Protein AF-X1PHF3-F1 (afdb_monomer)

InterPro domains:
  IPR005644 NolW-like [PF03958] (8-69)
  IPR038591 NolW-like superfamily [G3DSA:3.30.1370.120] (1-70)
  IPR050810 Bacterial Secretion System Channel Protein [PTHR30332] (8-97)

Sequence (100 aa):
MESPDLFVKTVTLKFLDAKNLRIAIAGMVSEHGIISIDGKSNSLIVCDTKENLEKILTQIKKADRTPKQIMVEVVILDVQLDDDTEIGINWDLLSDKTYD

Nearest PDB structures (foldseek):
  4ec5-assembly3_B  TM=9.424E-01  e=1.104E-03  Pseudomonas aeruginosa PAO1
  4ec5-assembly2_A  TM=9.043E-01  e=8.471E-04  Pseudomonas aeruginosa PAO1
  5ngi-assembly1_A  TM=9.216E-01  e=1.439E-03  Pseudomonas aeruginosa
  5ngi-assembly1_B  TM=9.288E-01  e=1.643E-03  Pseudomonas aeruginosa
  5mp2-assembly1_B  TM=9.206E-01  e=8.615E-03  Pseudomonas aeruginosa

Secondary structure (DSSP, 8-state):
-PPPPEEEEEEE-SSS-HHHHHHHHGGGS-TT-EEEEETTTTEEEEEEEHHHHHHHHHHHHHHSPPPPP---------------------GGGG------

Mean predicted aligned error: 13.28 Å

pLDDT: mean 82.75, std 10.27, range [46.38, 93.81]

Organism: NCBI:txid412755

Foldseek 3Di:
DDDADKDKDKDAADADALVVLCVVCVVLADPPKDWDADNVRSMIIIIHHPVSVVVSVVVSVVVRDDDDDDDDDDDDDDDDDDPDDDDDDDCVVVDDPDDD

Structure (mmCIF, N/CA/C/O backbone):
data_AF-X1PHF3-F1
#
_entry.id   AF-X1PHF3-F1
#
loop_
_atom_site.group_PDB
_atom_site.id
_atom_site.type_symbol
_atom_site.label_atom_id
_atom_site.label_alt_id
_atom_site.label_comp_id
_atom_site.label_asym_id
_atom_site.label_entity_id
_atom_site.label_seq_id
_atom_site.pdbx_PDB_ins_code
_atom_site.Cartn_x
_atom_site.Cartn_y
_atom_site.Cartn_z
_atom_site.occupancy
_atom_site.B_iso_or_equiv
_atom_site.auth_seq_id
_atom_site.auth_comp_id
_atom_site.auth_asym_id
_atom_site.auth_atom_id
_atom_site.pdbx_PDB_model_num
ATOM 1 N N . MET A 1 1 ? -19.609 -4.653 28.810 1.00 47.28 1 MET A N 1
ATOM 2 C CA . MET A 1 1 ? -18.349 -4.400 28.086 1.00 47.28 1 MET A CA 1
ATOM 3 C C . MET A 1 1 ? -18.710 -3.385 27.024 1.00 47.28 1 MET A C 1
ATOM 5 O O . MET A 1 1 ? -19.531 -3.708 26.177 1.00 47.28 1 MET A O 1
ATOM 9 N N . GLU A 1 2 ? -18.293 -2.134 27.196 1.00 64.69 2 GLU A N 1
ATOM 10 C CA . GLU A 1 2 ? -18.634 -1.059 26.259 1.00 64.69 2 GLU A CA 1
ATOM 11 C C . GLU A 1 2 ? -17.898 -1.290 24.940 1.00 64.69 2 GLU A C 1
ATOM 13 O O . GLU A 1 2 ? -16.716 -1.637 24.936 1.00 64.69 2 GLU A O 1
ATOM 18 N N . SER A 1 3 ? -18.613 -1.148 23.826 1.00 68.19 3 SER A N 1
ATOM 19 C CA . SER A 1 3 ? -18.012 -1.172 22.498 1.00 68.19 3 SER A CA 1
ATOM 20 C C . SER A 1 3 ? -17.052 0.016 22.388 1.00 68.19 3 SER A C 1
ATOM 22 O O . SER A 1 3 ? -17.465 1.131 22.707 1.00 68.19 3 SER A O 1
ATOM 24 N N . PRO A 1 4 ? -15.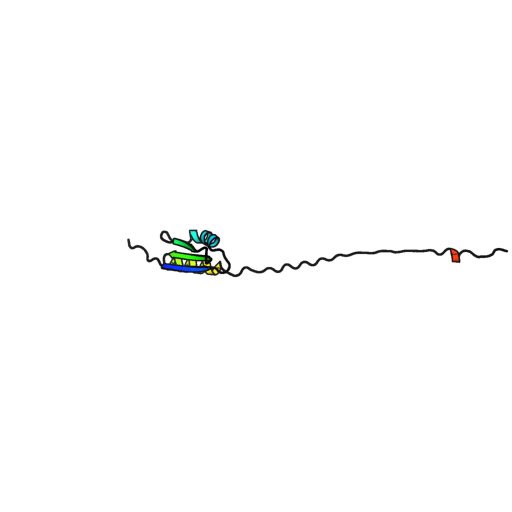796 -0.177 21.960 1.00 78.56 4 PRO A N 1
ATOM 25 C CA . PRO A 1 4 ? -14.872 0.937 21.799 1.00 78.56 4 PRO A CA 1
ATOM 26 C C . PRO A 1 4 ? -15.391 1.926 20.746 1.00 78.56 4 PRO A C 1
ATOM 28 O O . PRO A 1 4 ? -15.941 1.514 19.723 1.00 78.56 4 PRO A O 1
ATOM 31 N N . ASP A 1 5 ? -15.188 3.225 20.980 1.00 86.25 5 ASP A N 1
ATOM 32 C CA . ASP A 1 5 ? -15.562 4.268 20.022 1.00 86.25 5 ASP A CA 1
ATOM 33 C C . ASP A 1 5 ? -14.752 4.123 18.727 1.00 86.25 5 ASP A C 1
ATOM 35 O O . ASP A 1 5 ? -13.519 4.253 18.708 1.00 86.25 5 ASP A O 1
ATOM 39 N N . LEU A 1 6 ? -15.463 3.866 17.630 1.00 90.06 6 LEU A N 1
ATOM 40 C CA . LEU A 1 6 ? -14.889 3.737 16.297 1.00 90.06 6 LEU A CA 1
ATOM 41 C C . LEU A 1 6 ? -15.015 5.051 15.531 1.00 90.06 6 LEU A C 1
ATOM 43 O O . LEU A 1 6 ? -16.071 5.681 15.479 1.00 90.06 6 LEU A O 1
ATOM 47 N N . PHE A 1 7 ? -13.926 5.435 14.881 1.00 91.12 7 PHE A N 1
ATOM 48 C CA . PHE A 1 7 ? -13.822 6.633 14.069 1.00 91.12 7 PHE A CA 1
ATOM 49 C C . PHE A 1 7 ? -13.547 6.244 12.624 1.00 91.12 7 PHE A C 1
ATOM 51 O O . PHE A 1 7 ? -12.695 5.402 12.337 1.00 91.12 7 PHE A O 1
ATOM 58 N N . VAL A 1 8 ? -14.247 6.9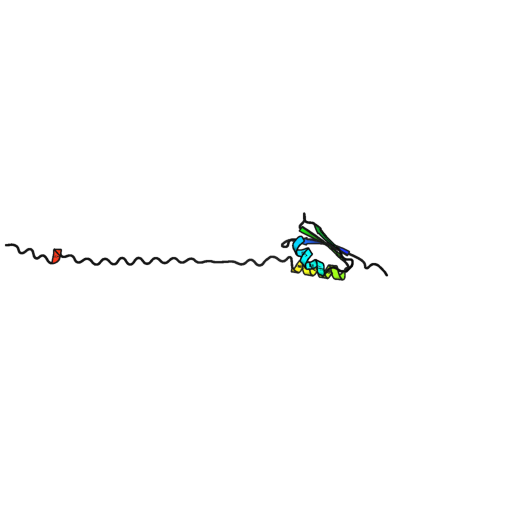02 11.703 1.00 92.75 8 VAL A N 1
ATOM 59 C CA . VAL A 1 8 ? -14.089 6.687 10.264 1.00 92.75 8 VAL A CA 1
ATOM 60 C C . VAL A 1 8 ? -13.287 7.826 9.655 1.00 92.75 8 VAL A C 1
ATOM 62 O O . VAL A 1 8 ? -13.544 9.001 9.925 1.00 92.75 8 VAL A O 1
ATOM 65 N N . LYS A 1 9 ? -12.339 7.490 8.780 1.00 92.62 9 LYS A N 1
ATOM 66 C CA . LYS A 1 9 ? -11.624 8.471 7.967 1.00 92.62 9 LYS A CA 1
ATOM 67 C C . LYS A 1 9 ? -11.346 7.951 6.568 1.00 92.62 9 LYS A C 1
ATOM 69 O O . LYS A 1 9 ? -10.873 6.832 6.385 1.00 92.62 9 LYS A O 1
ATOM 74 N N . THR A 1 10 ? -11.595 8.817 5.594 1.00 91.94 10 THR A N 1
ATOM 75 C CA . THR A 1 10 ? -11.291 8.570 4.186 1.00 91.94 10 THR A CA 1
ATOM 76 C C . THR A 1 10 ? -9.970 9.233 3.818 1.00 91.94 10 THR A C 1
ATOM 78 O O . THR A 1 10 ? -9.732 10.395 4.157 1.00 91.94 10 THR A O 1
ATOM 81 N N . VAL A 1 11 ? -9.110 8.497 3.119 1.00 91.19 11 VAL A N 1
ATOM 82 C CA . VAL A 1 11 ? -7.825 8.972 2.606 1.00 91.19 11 VAL A CA 1
ATOM 83 C C . VAL A 1 11 ? -7.730 8.657 1.128 1.00 91.19 11 VAL A C 1
ATOM 85 O O . VAL A 1 11 ? -7.802 7.498 0.737 1.00 91.19 11 VAL A O 1
ATOM 88 N N . THR A 1 12 ? -7.512 9.684 0.320 1.00 91.69 12 THR A N 1
ATOM 89 C CA . THR A 1 12 ? -7.242 9.540 -1.112 1.00 91.69 12 THR A CA 1
ATOM 90 C C . THR A 1 12 ? -5.743 9.407 -1.346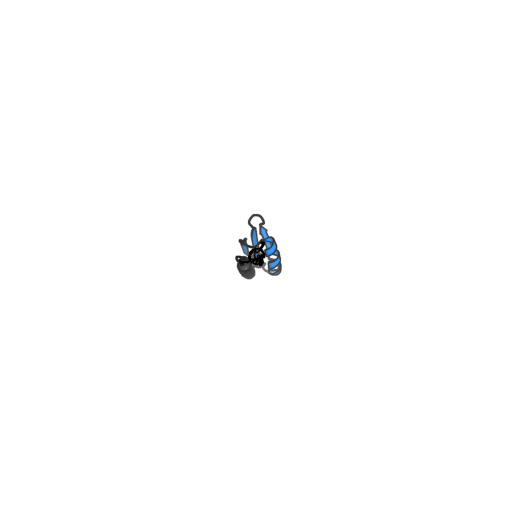 1.00 91.69 12 THR A C 1
ATOM 92 O O . THR A 1 12 ? -4.971 10.224 -0.836 1.00 91.69 12 THR A O 1
ATOM 95 N N . LEU A 1 13 ? -5.339 8.387 -2.103 1.00 89.44 13 LEU A N 1
ATOM 96 C CA . LEU A 1 13 ? -3.940 8.119 -2.434 1.00 89.44 13 LEU A CA 1
ATOM 97 C C . LEU A 1 13 ? -3.554 8.800 -3.746 1.00 89.44 13 LEU A C 1
ATOM 99 O O . LEU A 1 13 ? -4.350 8.854 -4.686 1.00 89.44 13 LEU A O 1
ATOM 103 N N . LYS A 1 14 ? -2.324 9.312 -3.815 1.00 86.38 14 LYS A N 1
ATOM 104 C CA . LYS A 1 14 ? -1.815 10.053 -4.979 1.00 86.38 14 LYS A CA 1
ATOM 105 C C . LYS A 1 14 ? -0.880 9.231 -5.857 1.00 86.38 14 LYS A C 1
ATOM 107 O O . LYS A 1 14 ? -0.895 9.409 -7.070 1.00 86.38 14 LYS A O 1
ATOM 112 N N . PHE A 1 15 ? -0.059 8.376 -5.255 1.00 84.75 15 PHE A N 1
ATOM 113 C CA . PHE A 1 15 ? 1.005 7.641 -5.940 1.00 84.75 15 PHE A CA 1
ATOM 114 C C . PHE A 1 15 ? 0.812 6.124 -5.869 1.00 84.75 15 PHE A C 1
ATOM 116 O O . PHE A 1 15 ? 1.191 5.423 -6.804 1.00 84.75 15 PHE A O 1
ATOM 123 N N . LEU A 1 16 ? 0.231 5.612 -4.780 1.00 86.44 16 LEU A N 1
ATOM 124 C CA . LEU A 1 16 ? -0.011 4.180 -4.585 1.00 86.44 16 LEU A CA 1
ATOM 125 C C . LEU A 1 16 ? -1.445 3.754 -4.928 1.00 86.44 16 LEU A C 1
ATOM 127 O O . LEU A 1 16 ? -2.389 4.530 -4.800 1.00 86.44 16 LEU A O 1
ATOM 131 N N . ASP A 1 17 ? -1.611 2.482 -5.302 1.00 89.38 17 ASP A N 1
ATOM 132 C CA . ASP A 1 17 ? -2.919 1.842 -5.497 1.00 89.38 17 ASP A CA 1
ATOM 133 C C . ASP A 1 17 ? -3.513 1.396 -4.148 1.00 89.38 17 ASP A C 1
ATOM 135 O O . ASP A 1 17 ? -2.877 0.670 -3.371 1.00 89.38 17 ASP A O 1
ATOM 139 N N . ALA A 1 18 ? -4.758 1.796 -3.886 1.00 89.56 18 ALA A N 1
ATOM 140 C CA . ALA A 1 18 ? -5.505 1.462 -2.679 1.00 89.56 18 ALA A CA 1
ATOM 141 C C . ALA A 1 18 ? -5.665 -0.049 -2.448 1.00 89.56 18 ALA A C 1
ATOM 143 O O . ALA A 1 18 ? -5.670 -0.494 -1.299 1.00 89.56 18 ALA A O 1
ATOM 144 N N . LYS A 1 19 ? -5.747 -0.862 -3.507 1.00 89.19 19 LYS A N 1
ATOM 145 C CA . LYS A 1 19 ? -5.830 -2.329 -3.422 1.00 89.19 19 LYS A CA 1
ATOM 146 C C . LYS A 1 19 ? -4.564 -2.925 -2.828 1.00 89.19 19 LYS A C 1
ATOM 148 O O . LYS A 1 19 ? -4.647 -3.710 -1.885 1.00 89.19 19 LYS A O 1
ATOM 153 N N . ASN A 1 20 ? -3.408 -2.513 -3.342 1.00 88.19 20 ASN A N 1
ATOM 154 C CA . ASN A 1 20 ? -2.114 -2.992 -2.863 1.00 88.19 20 ASN A CA 1
ATOM 155 C C . ASN A 1 20 ? -1.845 -2.495 -1.443 1.00 88.19 20 ASN A C 1
ATOM 157 O O . ASN A 1 20 ? -1.393 -3.258 -0.588 1.00 88.19 20 ASN A O 1
ATOM 161 N N . LEU A 1 21 ? -2.188 -1.236 -1.161 1.00 87.62 21 LEU A N 1
ATOM 162 C CA . LEU A 1 21 ? -1.972 -0.665 0.159 1.00 87.62 21 LEU A CA 1
ATOM 163 C C . LEU A 1 21 ? -2.866 -1.315 1.222 1.00 87.62 21 LEU A C 1
ATOM 165 O O . LEU A 1 21 ? -2.374 -1.566 2.319 1.00 87.62 21 LEU A O 1
ATOM 169 N N . ARG A 1 22 ? -4.123 -1.678 0.899 1.00 89.31 22 ARG A N 1
ATOM 170 C CA . ARG A 1 22 ? -5.006 -2.431 1.813 1.00 89.31 22 ARG A CA 1
ATOM 171 C C . ARG A 1 22 ? -4.344 -3.712 2.302 1.00 89.31 22 ARG A C 1
ATOM 173 O O . ARG A 1 22 ? -4.435 -4.016 3.482 1.00 89.31 22 ARG A O 1
ATOM 180 N N . ILE A 1 23 ? -3.696 -4.461 1.411 1.00 89.00 23 ILE A N 1
ATOM 181 C CA . ILE A 1 23 ? -3.042 -5.730 1.761 1.00 89.00 23 ILE A CA 1
ATOM 182 C C . ILE A 1 23 ? -1.924 -5.483 2.781 1.00 89.00 23 ILE A C 1
ATOM 184 O O . ILE A 1 23 ? -1.836 -6.201 3.772 1.00 89.00 23 ILE A O 1
ATOM 188 N N . ALA A 1 24 ? -1.126 -4.431 2.581 1.00 86.69 24 ALA A N 1
ATOM 189 C CA . ALA A 1 24 ? -0.026 -4.086 3.478 1.00 86.69 24 ALA A CA 1
ATOM 190 C C . ALA A 1 24 ? -0.496 -3.647 4.878 1.00 86.69 24 ALA A C 1
ATOM 192 O O . ALA A 1 24 ? 0.162 -3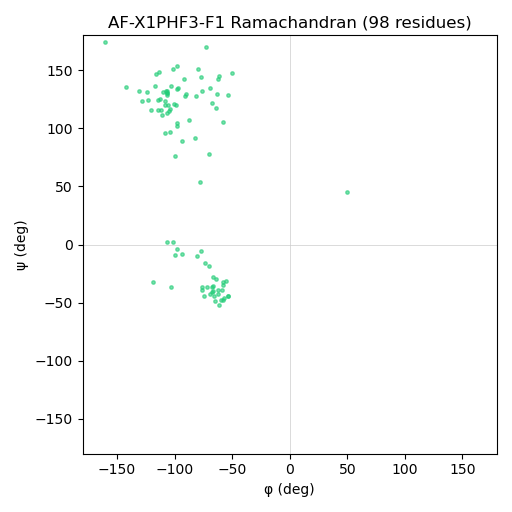.956 5.868 1.00 86.69 24 ALA A O 1
ATOM 193 N N . ILE A 1 25 ? -1.629 -2.942 4.973 1.00 87.19 25 ILE A N 1
ATOM 194 C CA . ILE A 1 25 ? -2.151 -2.413 6.247 1.00 87.19 25 ILE A CA 1
ATOM 195 C C . ILE A 1 25 ? -3.232 -3.293 6.887 1.00 87.19 25 ILE A C 1
ATOM 197 O O . ILE A 1 25 ? -3.667 -2.994 7.994 1.00 87.19 25 ILE A O 1
ATOM 201 N N . ALA A 1 26 ? -3.664 -4.378 6.236 1.00 86.81 26 ALA A N 1
ATOM 202 C CA . ALA A 1 26 ? -4.711 -5.264 6.752 1.00 86.81 26 ALA A CA 1
ATOM 203 C C . ALA A 1 26 ? -4.362 -5.856 8.127 1.00 86.81 26 ALA A C 1
ATOM 205 O O . ALA A 1 26 ? -5.239 -5.998 8.970 1.00 86.81 26 ALA A O 1
ATOM 206 N N . GLY A 1 27 ? -3.079 -6.142 8.375 1.00 86.81 27 GLY A N 1
ATOM 207 C CA . GLY A 1 27 ? -2.600 -6.642 9.669 1.00 86.81 27 GLY A CA 1
ATOM 208 C C . GLY A 1 27 ? -2.471 -5.576 10.762 1.00 86.81 27 GLY A C 1
ATOM 209 O O . GLY A 1 27 ? -2.149 -5.910 11.895 1.00 86.81 27 GLY A O 1
ATOM 210 N N . MET A 1 28 ? -2.682 -4.298 10.434 1.00 85.38 28 MET A N 1
ATOM 211 C CA . MET A 1 28 ? -2.608 -3.193 11.393 1.00 85.38 28 MET A CA 1
ATOM 212 C C . MET A 1 28 ? -3.968 -2.834 11.993 1.00 85.38 28 MET A C 1
ATOM 214 O O . MET A 1 28 ? -4.011 -1.997 12.882 1.00 85.38 28 MET A O 1
ATOM 218 N N . VAL A 1 29 ? -5.064 -3.406 11.496 1.00 89.06 29 VAL A N 1
ATOM 219 C CA . VAL A 1 29 ? -6.440 -3.100 11.917 1.00 89.06 29 VAL A CA 1
ATOM 220 C C . VAL A 1 29 ? -6.751 -3.774 13.253 1.00 89.06 29 VAL A C 1
ATOM 222 O O . VAL A 1 29 ? -6.276 -4.880 13.507 1.00 89.06 29 VAL A O 1
ATOM 225 N N . SER A 1 30 ? -7.530 -3.118 14.114 1.00 87.56 30 SER A N 1
ATOM 226 C CA . SER A 1 30 ? -7.991 -3.723 15.369 1.00 87.56 30 SER A CA 1
ATOM 227 C C . SER A 1 30 ? -9.064 -4.791 15.129 1.00 87.56 30 SER A C 1
ATOM 229 O O . SER A 1 30 ? -9.611 -4.912 14.036 1.00 87.56 30 SER A O 1
ATOM 231 N N . GLU A 1 31 ? -9.413 -5.553 16.166 1.00 85.94 31 GLU A N 1
ATOM 232 C CA . GLU A 1 31 ? -10.414 -6.631 16.089 1.00 85.94 31 GLU A CA 1
ATOM 233 C C . GLU A 1 31 ? -11.780 -6.170 15.545 1.00 85.94 31 GLU A C 1
ATOM 235 O O . GLU A 1 31 ? -12.471 -6.927 14.865 1.00 85.94 31 GLU A O 1
ATOM 240 N N . HIS A 1 32 ? -12.155 -4.914 15.799 1.00 85.44 32 HIS A N 1
ATOM 241 C CA . HIS A 1 32 ? -13.421 -4.326 15.347 1.00 85.44 32 HIS A CA 1
ATOM 242 C C . HIS A 1 32 ? -13.256 -3.329 14.193 1.00 85.44 32 HIS A C 1
ATOM 244 O O . HIS A 1 32 ? -14.232 -2.706 13.770 1.00 85.44 32 HIS A O 1
ATOM 250 N N . GLY A 1 33 ? -12.032 -3.142 13.698 1.00 87.12 33 GLY A N 1
ATOM 251 C CA . GLY A 1 33 ? -11.756 -2.199 12.630 1.00 87.12 33 GLY A CA 1
ATOM 252 C C . GLY A 1 33 ? -12.126 -2.751 11.252 1.00 87.12 33 GLY A C 1
ATOM 253 O O . GLY A 1 33 ? -12.083 -3.952 10.990 1.00 87.12 33 GLY A O 1
ATOM 254 N N . ILE A 1 34 ? -12.488 -1.854 10.338 1.00 90.69 34 ILE A N 1
ATOM 255 C CA . ILE A 1 34 ? -12.880 -2.190 8.967 1.00 90.69 34 ILE A CA 1
ATOM 256 C C . ILE A 1 34 ? -12.114 -1.288 8.004 1.00 90.69 34 ILE A C 1
ATOM 258 O O . ILE A 1 34 ? -12.101 -0.067 8.159 1.00 90.69 34 ILE A O 1
ATOM 262 N N . ILE A 1 35 ? -11.516 -1.883 6.968 1.00 92.12 35 ILE A N 1
ATOM 263 C CA . ILE A 1 35 ? -10.939 -1.143 5.841 1.00 92.12 35 ILE A CA 1
ATOM 264 C C . ILE A 1 35 ? -11.718 -1.457 4.570 1.00 92.12 35 ILE A C 1
ATOM 266 O O . ILE A 1 35 ? -11.789 -2.606 4.135 1.00 92.12 35 ILE A O 1
ATOM 270 N N . SER A 1 36 ? -12.214 -0.404 3.930 1.00 91.88 36 SER A N 1
ATOM 271 C CA . SER A 1 36 ? -12.864 -0.456 2.625 1.00 91.88 36 SER A CA 1
ATOM 272 C C . SER A 1 36 ? -12.063 0.334 1.596 1.00 91.88 36 SER A C 1
ATOM 274 O O . SER A 1 36 ? -11.437 1.344 1.913 1.00 91.88 36 SER A O 1
ATOM 276 N N . ILE A 1 37 ? -12.083 -0.125 0.347 1.00 93.81 37 ILE A N 1
ATOM 277 C CA . ILE A 1 37 ? -11.457 0.573 -0.779 1.00 93.81 37 ILE A CA 1
ATOM 278 C C . ILE A 1 37 ? -12.559 1.163 -1.649 1.00 93.81 37 ILE A C 1
ATOM 280 O O . ILE A 1 37 ? -13.471 0.443 -2.053 1.00 93.81 37 ILE A O 1
ATOM 284 N N . ASP A 1 38 ? -12.420 2.433 -2.008 1.00 91.69 38 ASP A N 1
ATOM 285 C CA . ASP A 1 38 ? -13.124 3.006 -3.146 1.00 91.69 38 ASP A CA 1
ATOM 286 C C . ASP A 1 38 ? -12.200 3.021 -4.370 1.00 91.69 38 ASP A C 1
ATOM 288 O O . ASP A 1 38 ? -11.313 3.866 -4.514 1.00 91.69 38 ASP A O 1
ATOM 292 N N . GLY A 1 39 ? -12.414 2.056 -5.265 1.00 86.44 39 GLY A N 1
ATOM 293 C CA . GLY A 1 39 ? -11.610 1.890 -6.474 1.00 86.44 39 GLY A CA 1
ATOM 294 C C . GLY A 1 39 ? -11.826 2.983 -7.522 1.00 86.44 39 GLY A C 1
ATOM 295 O O . GLY A 1 39 ? -10.975 3.138 -8.391 1.00 86.44 39 GLY A O 1
ATOM 296 N N . LYS A 1 40 ? -12.927 3.749 -7.457 1.00 88.88 40 LYS A N 1
ATOM 297 C CA . LYS A 1 40 ? -13.173 4.847 -8.408 1.00 88.88 40 LYS A CA 1
ATOM 298 C C . LYS A 1 40 ? -12.319 6.069 -8.094 1.00 88.88 40 LYS A C 1
ATOM 300 O O . LYS A 1 40 ? -11.832 6.717 -9.012 1.00 88.88 40 LYS A O 1
ATOM 305 N N . SER A 1 41 ? -12.145 6.375 -6.810 1.00 88.19 41 SER A N 1
ATOM 306 C CA . SER A 1 41 ? -11.370 7.534 -6.354 1.00 88.19 41 SER A CA 1
ATOM 307 C C . SER A 1 41 ? -9.959 7.186 -5.870 1.00 88.19 41 SER A C 1
ATOM 309 O O . SER A 1 41 ? -9.256 8.078 -5.407 1.00 88.19 41 SER A O 1
ATOM 311 N N . ASN A 1 42 ? -9.546 5.914 -5.949 1.00 90.94 42 ASN A N 1
ATOM 312 C CA . ASN A 1 42 ? -8.301 5.413 -5.357 1.00 90.94 42 ASN A CA 1
ATOM 313 C C . ASN A 1 42 ? -8.157 5.823 -3.876 1.00 90.94 42 ASN A C 1
ATOM 315 O O . ASN A 1 42 ? -7.115 6.307 -3.426 1.00 90.94 42 ASN A O 1
ATOM 319 N N . SER A 1 43 ? -9.247 5.667 -3.121 1.00 91.38 43 SER A N 1
ATOM 320 C CA . SER A 1 43 ? -9.313 6.057 -1.712 1.00 91.38 43 SER A CA 1
ATOM 321 C C . SER A 1 43 ? -9.473 4.848 -0.795 1.00 91.38 43 SER A C 1
ATOM 323 O O . SER A 1 43 ? -10.111 3.853 -1.140 1.00 91.38 43 SER A O 1
ATOM 325 N N . LEU A 1 44 ? -8.921 4.956 0.409 1.00 92.38 44 LEU A N 1
ATOM 326 C CA . LEU A 1 44 ? -9.108 4.021 1.511 1.00 92.38 44 LEU A CA 1
ATOM 327 C C . LEU A 1 44 ? -10.013 4.650 2.564 1.00 92.38 44 LEU A C 1
ATOM 329 O O . LEU A 1 44 ? -9.777 5.771 3.011 1.00 92.38 44 LEU A O 1
ATOM 333 N N . ILE A 1 45 ? -11.031 3.910 2.977 1.00 92.88 45 ILE A N 1
ATOM 334 C CA . ILE A 1 45 ? -11.914 4.249 4.088 1.00 92.88 45 ILE A CA 1
ATOM 335 C C . ILE A 1 45 ? -11.515 3.340 5.244 1.00 92.88 45 ILE A C 1
ATOM 337 O O . ILE A 1 45 ? -11.643 2.122 5.143 1.00 92.88 45 ILE A O 1
ATOM 341 N N . VAL A 1 46 ? -11.009 3.928 6.324 1.00 93.00 46 VAL A N 1
ATOM 342 C CA . VAL A 1 46 ? -10.559 3.204 7.517 1.00 93.00 46 VAL A CA 1
ATOM 343 C C . VAL A 1 46 ? -11.496 3.545 8.666 1.00 93.00 46 VAL A C 1
ATOM 345 O O . VAL A 1 46 ? -11.700 4.720 8.965 1.00 93.00 46 VAL A O 1
ATOM 348 N N . CYS A 1 47 ? -12.066 2.518 9.286 1.00 93.06 47 CYS A N 1
ATOM 349 C CA . CYS A 1 47 ? -12.870 2.597 10.495 1.00 93.06 47 CYS A CA 1
ATOM 350 C C . CYS A 1 47 ? -12.123 1.867 11.607 1.00 93.06 47 CYS A C 1
ATOM 352 O O . CYS A 1 47 ? -11.895 0.668 11.486 1.00 93.06 47 CYS A O 1
ATOM 354 N N . ASP A 1 48 ? -11.703 2.572 12.652 1.00 92.88 48 ASP A N 1
ATOM 355 C CA . ASP A 1 48 ? -11.011 1.962 13.788 1.00 92.88 48 ASP A CA 1
ATOM 356 C C . ASP A 1 48 ? -11.070 2.884 15.017 1.00 92.88 48 ASP A C 1
ATOM 358 O O . ASP A 1 48 ? -11.505 4.033 14.943 1.00 92.88 48 ASP A O 1
ATOM 362 N N . THR A 1 49 ? -10.587 2.397 16.152 1.00 92.88 49 THR A N 1
ATOM 363 C CA . THR A 1 49 ? -10.251 3.196 17.329 1.00 92.88 49 THR A CA 1
ATOM 364 C C . THR A 1 49 ? -9.360 4.384 16.962 1.00 92.88 49 THR A C 1
ATOM 366 O O . THR A 1 49 ? -8.514 4.311 16.066 1.00 92.88 49 THR A O 1
ATOM 369 N N . LYS A 1 50 ? -9.514 5.496 17.687 1.00 91.31 50 LYS A N 1
ATOM 370 C CA . LYS A 1 50 ? -8.795 6.748 17.403 1.00 91.31 50 LYS A CA 1
ATOM 371 C C . LYS A 1 50 ? -7.274 6.568 17.326 1.00 91.31 50 LYS A C 1
ATOM 373 O O . LYS A 1 50 ? -6.639 7.080 16.407 1.00 91.31 50 LYS A O 1
ATOM 378 N N . GLU A 1 51 ? -6.700 5.821 18.267 1.00 90.56 51 GLU A N 1
ATOM 379 C CA . GLU A 1 51 ? -5.255 5.590 18.333 1.00 90.56 51 GLU A CA 1
ATOM 380 C C . GLU A 1 51 ? -4.752 4.785 17.126 1.00 90.56 51 GLU A C 1
ATOM 382 O O . GLU A 1 51 ? -3.741 5.135 16.509 1.00 90.56 51 GLU A O 1
ATOM 387 N N . ASN A 1 52 ? -5.473 3.725 16.751 1.00 91.69 52 ASN A N 1
ATOM 388 C CA . ASN A 1 52 ? -5.072 2.892 15.627 1.00 91.69 52 ASN A CA 1
ATOM 389 C C . ASN A 1 52 ? -5.279 3.603 14.287 1.00 91.69 52 ASN A C 1
ATOM 391 O O . ASN A 1 52 ? -4.438 3.524 13.391 1.00 91.69 52 ASN A O 1
ATOM 395 N N . LEU A 1 53 ? -6.349 4.389 14.181 1.00 92.38 53 LEU A N 1
ATOM 396 C CA . LEU A 1 53 ? -6.608 5.235 13.029 1.00 92.38 53 LEU A CA 1
ATOM 397 C C . LEU A 1 53 ? -5.449 6.217 12.792 1.00 92.38 53 LEU A C 1
ATOM 399 O O . LEU A 1 53 ? -4.938 6.307 11.679 1.00 92.38 53 LEU A O 1
ATOM 403 N N . GLU A 1 54 ? -4.967 6.916 13.823 1.00 92.19 54 GLU A N 1
ATOM 404 C CA . GLU A 1 54 ? -3.821 7.833 13.697 1.00 92.19 54 GLU A CA 1
ATOM 405 C C . GLU A 1 54 ? -2.526 7.118 13.276 1.00 92.19 54 GLU A C 1
ATOM 407 O O . GLU A 1 54 ? -1.779 7.627 12.424 1.00 92.19 54 GLU A O 1
ATOM 412 N N . LYS A 1 55 ? -2.285 5.910 13.804 1.00 91.44 55 LYS A N 1
ATOM 413 C CA . LYS A 1 55 ? -1.158 5.052 13.405 1.00 91.44 55 LYS A CA 1
ATOM 414 C C . LYS A 1 55 ? -1.245 4.675 11.926 1.00 91.44 55 LYS A C 1
ATOM 416 O O . LYS A 1 55 ? -0.290 4.921 11.184 1.00 91.44 55 LYS A O 1
ATOM 421 N N . ILE A 1 56 ? -2.388 4.152 11.481 1.00 91.25 56 ILE A N 1
ATOM 422 C CA . ILE A 1 56 ? -2.629 3.747 10.089 1.00 91.25 56 ILE A CA 1
ATOM 423 C C . ILE A 1 56 ? -2.463 4.944 9.145 1.00 91.25 56 ILE A C 1
ATOM 425 O O . ILE A 1 56 ? -1.723 4.862 8.167 1.00 91.25 56 ILE A O 1
ATOM 429 N N . LEU A 1 57 ? -3.062 6.094 9.465 1.00 90.88 57 LEU A N 1
ATOM 430 C CA . LEU A 1 57 ? -2.950 7.315 8.659 1.00 90.88 57 LEU A CA 1
ATOM 431 C C . LEU A 1 57 ? -1.502 7.788 8.504 1.00 90.88 57 LEU A C 1
ATOM 433 O O . LEU A 1 57 ? -1.103 8.243 7.430 1.00 90.88 57 LEU A O 1
ATOM 437 N N . THR A 1 58 ? -0.708 7.687 9.569 1.00 90.56 58 THR A N 1
ATOM 438 C CA . THR A 1 58 ? 0.709 8.059 9.538 1.00 90.56 58 THR A CA 1
ATOM 439 C C . THR A 1 58 ? 1.509 7.130 8.630 1.00 90.56 58 THR A C 1
ATOM 441 O O . THR A 1 58 ? 2.361 7.605 7.877 1.00 90.56 58 THR A O 1
ATOM 444 N N . GLN A 1 59 ? 1.226 5.824 8.654 1.00 89.75 59 GLN A N 1
ATOM 445 C CA . GLN A 1 59 ? 1.885 4.872 7.759 1.00 89.75 59 GLN A CA 1
ATOM 446 C C . GLN A 1 59 ? 1.454 5.052 6.306 1.00 89.75 59 GLN A C 1
ATOM 448 O O . GLN A 1 59 ? 2.314 5.091 5.431 1.00 89.75 59 GLN A O 1
ATOM 453 N N . ILE A 1 60 ? 0.161 5.269 6.047 1.00 89.38 60 ILE A N 1
ATOM 454 C CA . ILE A 1 60 ? -0.348 5.552 4.699 1.00 89.38 60 ILE A CA 1
ATOM 455 C C . ILE A 1 60 ? 0.361 6.779 4.109 1.00 89.38 60 ILE A C 1
ATOM 457 O O . ILE A 1 60 ? 0.865 6.713 2.995 1.00 89.38 60 ILE A O 1
ATOM 461 N N . LYS A 1 61 ? 0.503 7.870 4.876 1.00 87.94 61 LYS A N 1
ATOM 462 C CA . LYS A 1 61 ? 1.237 9.072 4.433 1.00 87.94 61 LYS A CA 1
ATOM 463 C C . LYS A 1 61 ? 2.730 8.838 4.189 1.00 87.94 61 LYS A C 1
ATOM 465 O O . LYS A 1 61 ? 3.346 9.559 3.408 1.00 87.94 61 LYS A O 1
ATOM 470 N N . LYS A 1 62 ? 3.351 7.899 4.907 1.00 86.31 62 LYS A N 1
ATOM 471 C CA . LYS A 1 62 ? 4.759 7.531 4.697 1.00 86.31 62 LYS A CA 1
ATOM 472 C C . LYS A 1 62 ? 4.935 6.658 3.457 1.00 86.31 62 LYS A C 1
ATOM 474 O O . LYS A 1 62 ? 5.939 6.821 2.771 1.00 86.31 62 LYS A O 1
ATOM 479 N N . ALA A 1 63 ? 3.983 5.768 3.193 1.00 85.12 63 ALA A N 1
ATOM 480 C CA . ALA A 1 63 ? 3.987 4.882 2.039 1.00 85.12 63 ALA A CA 1
ATOM 481 C C . ALA A 1 63 ? 3.645 5.631 0.741 1.00 85.12 63 ALA A C 1
ATOM 483 O O . ALA A 1 63 ? 4.346 5.466 -0.251 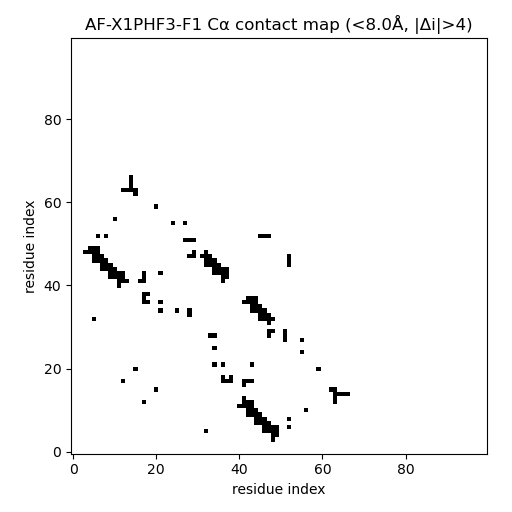1.00 85.12 63 ALA A O 1
ATOM 484 N N . ASP A 1 64 ? 2.625 6.497 0.757 1.00 84.31 64 ASP A N 1
ATOM 485 C CA . ASP A 1 64 ? 2.171 7.298 -0.392 1.00 84.31 64 ASP A CA 1
ATOM 486 C C . ASP A 1 64 ? 3.078 8.516 -0.648 1.00 84.31 64 ASP A C 1
ATOM 488 O O . ASP A 1 64 ? 2.651 9.672 -0.664 1.00 84.31 64 ASP A O 1
ATOM 492 N N . ARG A 1 65 ? 4.381 8.258 -0.786 1.00 81.62 65 ARG A N 1
ATOM 493 C CA . ARG A 1 65 ? 5.391 9.250 -1.162 1.00 81.62 65 ARG A CA 1
ATOM 494 C C . ARG A 1 65 ? 5.758 9.098 -2.630 1.00 81.62 65 ARG A C 1
ATOM 496 O O . ARG A 1 65 ? 5.734 7.999 -3.176 1.00 81.62 65 ARG A O 1
ATOM 503 N N . THR A 1 66 ? 6.159 10.211 -3.240 1.00 73.06 66 THR A N 1
ATOM 504 C CA . THR A 1 66 ? 6.629 10.244 -4.625 1.00 73.06 66 THR A CA 1
ATOM 505 C C . THR A 1 66 ? 7.759 9.225 -4.826 1.00 73.06 66 THR A C 1
ATOM 507 O O . THR A 1 66 ? 8.726 9.242 -4.052 1.00 73.06 66 THR A O 1
ATOM 510 N N . PRO A 1 67 ? 7.672 8.346 -5.840 1.00 70.31 67 PRO A N 1
ATOM 511 C CA . PRO A 1 67 ? 8.740 7.401 -6.138 1.00 70.31 67 PRO A CA 1
ATOM 512 C C . PRO A 1 67 ? 10.027 8.148 -6.509 1.00 70.31 67 PRO A C 1
ATOM 514 O O . PRO A 1 67 ? 9.989 9.213 -7.129 1.00 70.31 67 PRO A O 1
ATOM 517 N N . LYS A 1 68 ? 11.185 7.593 -6.131 1.00 72.38 68 LYS A N 1
ATOM 518 C CA . LYS A 1 68 ? 12.482 8.152 -6.531 1.00 72.38 68 LYS A CA 1
ATOM 519 C C . LYS A 1 68 ? 12.650 7.983 -8.041 1.00 72.38 68 LYS A C 1
ATOM 521 O O . LYS A 1 68 ? 12.618 6.859 -8.533 1.00 72.38 68 LYS A O 1
ATOM 526 N N . GLN A 1 69 ? 12.840 9.084 -8.760 1.00 67.00 69 GLN A N 1
ATOM 527 C CA . GLN A 1 69 ? 13.229 9.039 -10.168 1.00 67.00 69 GLN A CA 1
ATOM 528 C C . GLN A 1 69 ? 14.720 8.695 -10.260 1.00 67.00 69 GLN A C 1
ATOM 530 O O . GLN A 1 69 ? 15.529 9.284 -9.542 1.00 67.00 69 GLN A O 1
ATOM 535 N N . ILE A 1 70 ? 15.072 7.737 -11.118 1.00 77.25 70 ILE A N 1
ATOM 536 C CA . ILE A 1 70 ? 16.464 7.417 -11.456 1.00 77.25 70 ILE A CA 1
ATOM 537 C C . ILE A 1 70 ? 16.733 7.855 -12.898 1.00 77.25 70 ILE A C 1
ATOM 539 O O . ILE A 1 70 ? 15.932 7.570 -13.786 1.00 77.25 70 ILE A O 1
ATOM 543 N N . MET A 1 71 ? 17.836 8.573 -13.119 1.00 71.06 71 MET A N 1
ATOM 544 C CA . MET A 1 71 ? 18.331 8.915 -14.455 1.00 71.06 71 MET A CA 1
ATOM 545 C C . MET A 1 71 ? 19.305 7.824 -14.893 1.00 71.06 71 MET A C 1
ATOM 547 O O . MET A 1 71 ? 20.229 7.499 -14.148 1.00 71.06 71 MET A O 1
ATOM 551 N N . VAL A 1 72 ? 19.095 7.263 -16.082 1.00 80.31 72 VAL A N 1
ATOM 552 C CA . VAL A 1 72 ? 20.027 6.314 -16.698 1.00 80.31 72 VAL A CA 1
ATOM 553 C C . VAL A 1 72 ? 20.639 7.004 -17.911 1.00 80.31 72 VAL A C 1
ATOM 555 O O . VAL A 1 72 ? 19.923 7.333 -18.852 1.00 80.31 72 VAL A O 1
ATOM 558 N N . GLU A 1 73 ? 21.948 7.238 -17.873 1.00 79.88 73 GLU A N 1
ATOM 559 C CA . GLU A 1 73 ? 22.723 7.785 -18.989 1.00 79.88 73 GLU A CA 1
ATOM 560 C C . GLU A 1 73 ? 23.566 6.663 -19.603 1.00 79.88 73 GLU A C 1
ATOM 562 O O . GLU A 1 73 ? 24.256 5.935 -18.888 1.00 79.88 73 GLU A O 1
ATOM 567 N N . VAL A 1 74 ? 23.483 6.499 -20.925 1.00 83.88 74 VAL A N 1
ATOM 568 C CA . VAL A 1 74 ? 24.275 5.520 -21.680 1.00 83.88 74 VAL A CA 1
ATOM 569 C C . VAL A 1 74 ? 25.058 6.272 -22.747 1.00 83.88 74 VAL A C 1
ATOM 571 O O . VAL A 1 74 ? 24.466 6.970 -23.567 1.00 83.88 74 VAL A O 1
ATOM 574 N N . VAL A 1 75 ? 26.381 6.111 -22.745 1.00 86.25 75 VAL A N 1
ATOM 575 C CA . VAL A 1 75 ? 27.275 6.633 -23.786 1.00 86.25 75 VAL A CA 1
ATOM 576 C C . VAL A 1 75 ? 27.734 5.458 -24.644 1.00 86.25 75 VAL A C 1
ATOM 578 O O . VAL A 1 75 ? 28.336 4.518 -24.129 1.00 86.25 75 VAL A O 1
ATOM 581 N N . ILE A 1 76 ? 27.434 5.505 -25.943 1.00 81.88 76 ILE A N 1
ATOM 582 C CA . ILE A 1 76 ? 27.884 4.512 -26.925 1.00 81.88 76 ILE A CA 1
ATOM 583 C C . ILE A 1 76 ? 29.026 5.145 -27.718 1.00 81.88 76 ILE A C 1
ATOM 585 O O . ILE A 1 76 ? 28.826 6.156 -28.387 1.00 81.88 76 ILE A O 1
ATOM 589 N N . LEU A 1 77 ? 30.219 4.563 -27.609 1.00 83.88 77 LEU A N 1
ATOM 590 C CA . LEU A 1 77 ? 31.393 4.939 -28.391 1.00 83.88 77 LEU A CA 1
ATOM 591 C C . LEU A 1 77 ? 31.653 3.833 -29.407 1.00 83.88 77 LEU A C 1
ATOM 593 O O . LEU A 1 77 ? 31.877 2.688 -29.017 1.00 83.88 77 LEU A O 1
ATOM 597 N N . ASP A 1 78 ? 31.614 4.193 -30.684 1.00 81.44 78 ASP A N 1
ATOM 598 C CA . ASP A 1 78 ? 32.044 3.335 -31.782 1.00 81.44 78 ASP A CA 1
ATOM 599 C C . ASP A 1 78 ? 33.385 3.862 -32.305 1.00 81.44 78 ASP A C 1
ATOM 601 O O . ASP A 1 78 ? 33.540 5.070 -32.506 1.00 81.44 78 ASP A O 1
ATOM 605 N N . VAL A 1 79 ? 34.372 2.978 -32.451 1.00 83.00 79 VAL A N 1
ATOM 606 C CA . VAL A 1 79 ? 35.713 3.320 -32.942 1.00 83.00 79 VAL A CA 1
ATOM 607 C C . VAL A 1 79 ? 35.991 2.511 -34.201 1.00 83.00 79 VAL A C 1
ATOM 609 O O . VAL A 1 79 ? 36.078 1.286 -34.159 1.00 83.00 79 VAL A O 1
ATOM 612 N N . GLN A 1 80 ? 36.140 3.210 -35.322 1.00 76.44 80 GLN A N 1
ATOM 613 C CA . GLN A 1 80 ? 36.537 2.634 -36.603 1.00 76.44 80 GLN A CA 1
ATOM 614 C C . GLN A 1 80 ? 37.975 3.075 -36.898 1.00 76.44 80 GLN A C 1
A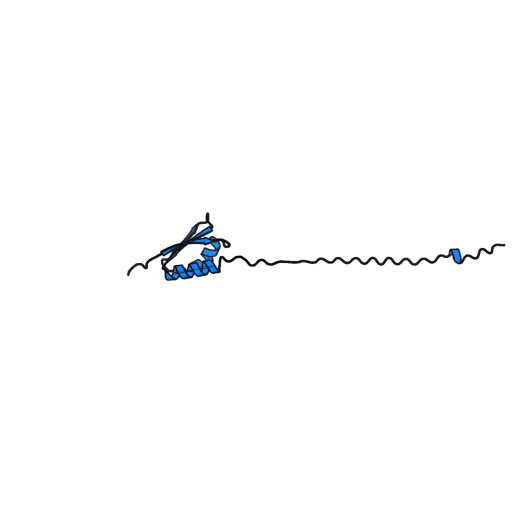TOM 616 O O . GLN A 1 80 ? 38.281 4.266 -36.852 1.00 76.44 80 GLN A O 1
ATOM 621 N N . LEU A 1 81 ? 38.865 2.105 -37.112 1.00 78.06 81 LEU A N 1
ATOM 622 C CA . LEU A 1 81 ? 40.260 2.317 -37.500 1.00 78.06 81 LEU A CA 1
ATOM 623 C C . LEU A 1 81 ? 40.389 1.939 -38.975 1.00 78.06 81 LEU A C 1
ATOM 625 O O . LEU A 1 81 ? 40.254 0.763 -39.308 1.00 78.06 81 LEU A O 1
ATOM 629 N N . ASP A 1 82 ? 40.655 2.932 -39.820 1.00 73.31 82 ASP A N 1
ATOM 630 C CA . ASP A 1 82 ? 40.951 2.746 -41.240 1.00 73.31 82 ASP A CA 1
ATOM 631 C C . ASP A 1 82 ? 42.469 2.918 -41.439 1.00 73.31 82 ASP A C 1
ATOM 633 O O . ASP A 1 82 ? 42.973 4.039 -41.503 1.00 73.31 82 ASP A O 1
ATOM 637 N N . ASP A 1 83 ? 43.210 1.804 -41.481 1.00 72.56 83 ASP A N 1
ATOM 638 C CA . ASP A 1 83 ? 44.656 1.772 -41.760 1.00 72.56 83 ASP A CA 1
ATOM 639 C C . ASP A 1 83 ? 44.905 1.379 -43.231 1.00 72.56 83 ASP A C 1
ATOM 641 O O . ASP A 1 83 ? 45.312 0.257 -43.539 1.00 72.56 83 ASP A O 1
ATOM 645 N N . ASP A 1 84 ? 44.693 2.320 -44.154 1.00 72.94 84 ASP A N 1
ATOM 646 C CA . ASP A 1 84 ? 45.037 2.152 -45.573 1.00 72.94 84 ASP A CA 1
ATOM 647 C C . ASP A 1 84 ? 46.438 2.719 -45.851 1.00 72.94 84 ASP A C 1
ATOM 649 O O . ASP A 1 84 ? 46.620 3.891 -46.186 1.00 72.94 84 ASP A O 1
ATOM 653 N N . THR A 1 85 ? 47.470 1.883 -45.697 1.00 74.44 85 THR A N 1
ATOM 654 C CA . THR A 1 85 ? 48.838 2.223 -46.124 1.00 74.44 85 THR A CA 1
ATOM 655 C C . THR A 1 85 ? 49.137 1.606 -47.488 1.00 74.44 85 THR A C 1
ATOM 657 O O . THR A 1 85 ? 49.421 0.414 -47.589 1.00 74.44 85 THR A O 1
ATOM 660 N N . GLU A 1 86 ? 49.141 2.425 -48.541 1.00 69.31 86 GLU A N 1
ATOM 661 C CA . GLU A 1 86 ? 49.607 2.027 -49.874 1.00 69.31 86 GLU A CA 1
ATOM 662 C C . GLU A 1 86 ? 51.047 2.504 -50.114 1.00 69.31 86 GLU A C 1
ATOM 664 O O . GLU A 1 86 ? 51.344 3.699 -50.090 1.00 69.31 86 GLU A O 1
ATOM 669 N N . ILE A 1 87 ? 51.960 1.562 -50.372 1.00 76.25 87 ILE A N 1
ATOM 670 C CA . ILE A 1 87 ? 53.351 1.850 -50.749 1.00 76.25 87 ILE A CA 1
ATOM 671 C C . ILE A 1 87 ? 53.544 1.438 -52.209 1.00 76.25 87 ILE A C 1
ATOM 673 O O . ILE A 1 87 ? 53.539 0.251 -52.533 1.00 76.25 87 ILE A O 1
ATOM 677 N N . GLY A 1 88 ? 53.734 2.420 -53.092 1.00 78.69 88 GLY A N 1
ATOM 678 C CA . GLY A 1 88 ? 54.024 2.207 -54.511 1.00 78.69 88 GLY A CA 1
ATOM 679 C C . GLY A 1 88 ? 55.481 2.522 -54.854 1.00 78.69 88 GLY A C 1
ATOM 680 O O . GLY A 1 88 ? 55.990 3.581 -54.495 1.00 78.69 88 GLY A O 1
ATOM 681 N N . ILE A 1 89 ? 56.151 1.624 -55.583 1.00 79.25 89 ILE A N 1
ATOM 682 C CA . ILE A 1 89 ? 57.461 1.891 -56.198 1.00 79.25 89 ILE A CA 1
ATOM 683 C C . ILE A 1 89 ? 57.230 2.207 -57.677 1.00 79.25 89 ILE A C 1
ATOM 685 O O . ILE A 1 89 ? 56.683 1.381 -58.408 1.00 79.25 89 ILE A O 1
ATOM 689 N N . ASN A 1 90 ? 57.649 3.394 -58.124 1.00 72.81 90 ASN A N 1
ATOM 690 C CA . ASN A 1 90 ? 57.598 3.765 -59.535 1.00 72.81 90 ASN A CA 1
ATOM 691 C C . ASN A 1 90 ? 58.882 3.309 -60.248 1.00 72.81 90 ASN A C 1
ATOM 693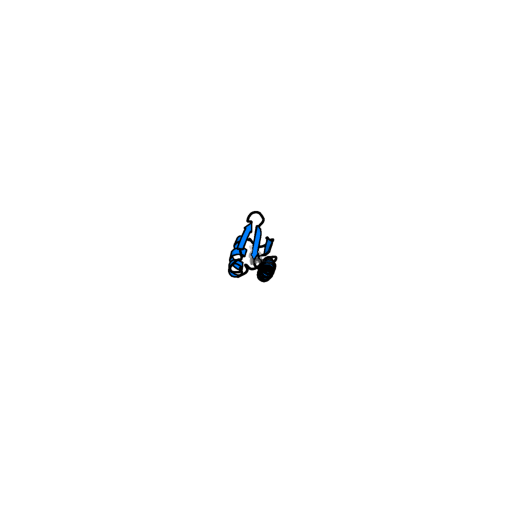 O O . ASN A 1 90 ? 59.951 3.889 -60.058 1.00 72.81 90 ASN A O 1
ATOM 697 N N . TRP A 1 91 ? 58.757 2.268 -61.070 1.00 74.94 91 TRP A N 1
ATOM 698 C CA . TRP A 1 91 ? 59.862 1.664 -61.819 1.00 74.94 91 TRP A CA 1
ATOM 699 C C . TRP A 1 91 ? 60.234 2.420 -63.108 1.00 74.94 91 TRP A C 1
ATOM 701 O O . TRP A 1 91 ? 61.282 2.135 -63.681 1.00 74.94 91 TRP A O 1
ATOM 711 N N . ASP A 1 92 ? 59.439 3.406 -63.540 1.00 73.06 92 ASP A N 1
ATOM 712 C CA . ASP A 1 92 ? 59.688 4.211 -64.753 1.00 73.06 92 ASP A CA 1
ATOM 713 C C . ASP A 1 92 ? 60.943 5.095 -64.612 1.00 73.06 92 ASP A C 1
ATOM 715 O O . ASP A 1 92 ? 61.657 5.360 -65.576 1.00 73.06 92 ASP A O 1
ATOM 719 N N . LEU A 1 93 ? 61.285 5.474 -63.374 1.00 67.38 93 LEU A N 1
ATOM 720 C CA . LEU A 1 93 ? 62.499 6.236 -63.049 1.00 67.38 93 LEU A CA 1
ATOM 721 C C . LEU A 1 93 ? 63.789 5.407 -63.138 1.00 67.38 93 LEU A C 1
ATOM 723 O O . LEU A 1 93 ? 64.876 5.979 -63.137 1.00 67.38 93 LEU A O 1
ATOM 727 N N . LEU A 1 94 ? 63.684 4.075 -63.173 1.00 68.38 94 LEU A N 1
ATOM 728 C CA . LEU A 1 94 ? 64.831 3.165 -63.232 1.00 68.38 94 LEU A CA 1
ATOM 729 C C . LEU A 1 94 ? 65.108 2.651 -64.648 1.00 68.38 94 LEU A C 1
ATOM 731 O O . LEU A 1 94 ? 66.140 2.018 -64.870 1.00 68.38 94 LEU A O 1
ATOM 735 N N . SER A 1 95 ? 64.223 2.914 -65.615 1.00 70.69 95 SER A N 1
ATOM 736 C CA . SER A 1 95 ? 64.518 2.618 -67.013 1.00 70.69 95 SER A CA 1
ATOM 737 C C . SER A 1 95 ? 65.347 3.746 -67.621 1.00 70.69 95 SER A C 1
ATOM 739 O O . SER A 1 95 ? 64.807 4.713 -68.161 1.00 70.69 95 SER A O 1
ATOM 741 N N . ASP A 1 96 ? 66.670 3.608 -67.555 1.00 65.69 96 ASP A N 1
ATOM 742 C CA . ASP A 1 96 ? 67.580 4.364 -68.412 1.00 65.69 96 ASP A CA 1
ATOM 743 C C . ASP A 1 96 ? 67.222 4.057 -69.872 1.00 65.69 96 ASP A C 1
ATOM 745 O O . ASP A 1 96 ? 67.511 2.981 -70.402 1.00 65.69 96 ASP A O 1
ATOM 749 N N . LYS A 1 97 ? 66.581 5.015 -70.547 1.00 64.00 97 LYS A N 1
ATOM 750 C CA . LYS A 1 97 ? 66.514 5.037 -72.010 1.00 64.00 97 LYS A CA 1
ATOM 751 C C . LYS A 1 97 ? 67.903 5.367 -72.551 1.00 64.00 97 LYS A C 1
ATOM 753 O O . LYS A 1 97 ? 68.160 6.480 -72.993 1.00 64.00 97 LYS A O 1
ATOM 758 N N . THR A 1 98 ? 68.779 4.371 -72.546 1.00 59.28 98 THR A N 1
ATOM 759 C CA . THR A 1 98 ? 69.877 4.295 -73.507 1.00 59.28 98 THR A CA 1
ATOM 760 C C . THR A 1 98 ? 69.535 3.169 -74.474 1.00 59.28 98 THR A C 1
ATOM 762 O O . THR A 1 98 ? 69.735 1.994 -74.177 1.00 59.28 98 THR A O 1
ATOM 765 N N . TYR A 1 99 ? 68.945 3.535 -75.609 1.00 55.69 99 TYR A N 1
ATOM 766 C CA . TYR A 1 99 ? 68.936 2.702 -76.805 1.00 55.69 99 TYR A CA 1
ATOM 767 C C . TYR A 1 99 ? 69.544 3.547 -77.928 1.00 55.69 99 TYR A C 1
ATOM 769 O O . TYR A 1 99 ? 69.196 4.722 -78.047 1.00 55.69 99 TYR A O 1
ATOM 777 N N . ASP A 1 100 ? 70.494 2.920 -78.616 1.00 46.38 100 ASP A N 1
ATOM 778 C CA . ASP A 1 100 ? 71.437 3.403 -79.642 1.00 46.38 100 ASP A CA 1
ATOM 779 C C . ASP A 1 100 ? 70.830 4.343 -80.706 1.00 46.38 100 ASP A C 1
ATOM 781 O O . ASP A 1 100 ? 69.705 4.053 -81.186 1.00 46.38 100 ASP A O 1
#

Solvent-accessible surface area (backbone atoms only — not comparable to full-atom values): 6774 Å² total; per-residue (Å²): 133,83,78,78,71,69,43,75,49,78,45,72,49,88,70,51,58,37,73,65,50,47,65,72,48,58,85,69,54,56,98,87,33,49,79,47,70,42,81,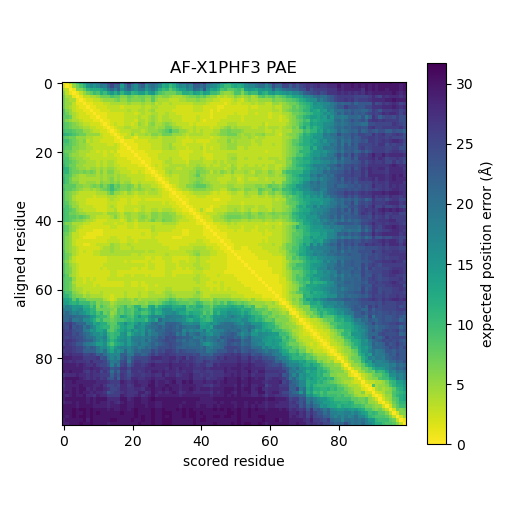90,70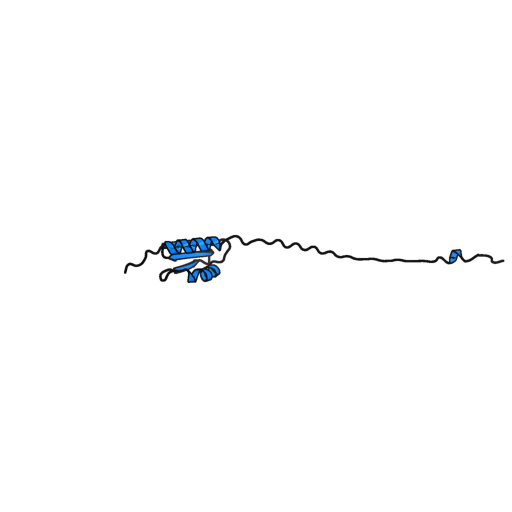,31,19,37,36,41,33,21,42,62,71,54,42,53,53,51,55,53,49,49,59,64,66,50,46,83,78,85,85,80,88,86,86,85,86,88,84,86,86,86,84,86,86,85,82,84,87,84,84,77,64,75,84,71,60,76,88,80,75,138

Radius of gyration: 38.64 Å; Cα contacts (8 Å, |Δi|>4): 96; chains: 1; bounding box: 90×17×108 Å